Protein AF-A0AA95KJ27-F1 (afdb_monomer_lite)

Organism: NCBI:txid3080823

Foldseek 3Di:
DDPPPPPPPPDPQPDKDKDKDWDWDDDPQKIKIWIKMWIQTPLRWIKIKTKIKMWGNVQDDQFKTWIWMWIWIFGQQDPPDRDTDTDIDGWTWIWGHHPAAKIKIWTQDCDDVSPDNRHIDIDIDGHD

pLDDT: mean 70.88, std 14.98, range [27.36, 89.88]

Structure (mmCIF, N/CA/C/O backbone):
data_AF-A0AA95KJ27-F1
#
_entry.id   AF-A0AA95KJ27-F1
#
loop_
_atom_site.group_PDB
_atom_site.id
_atom_site.type_symbol
_atom_site.label_atom_id
_atom_site.label_alt_id
_atom_site.label_comp_id
_atom_site.label_asym_id
_atom_site.label_entity_id
_atom_site.label_seq_id
_atom_site.pdbx_PDB_ins_code
_atom_site.Cartn_x
_atom_site.Cartn_y
_atom_site.Cartn_z
_atom_site.occupancy
_atom_site.B_iso_or_equiv
_atom_site.auth_seq_id
_atom_site.auth_comp_id
_atom_site.auth_asym_id
_atom_site.auth_atom_id
_atom_site.pdbx_PDB_model_num
ATOM 1 N N . MET A 1 1 ? -3.852 -8.382 42.178 1.00 34.09 1 MET A N 1
ATOM 2 C CA . MET A 1 1 ? -4.040 -9.545 41.282 1.00 34.09 1 MET A CA 1
ATOM 3 C C . MET A 1 1 ? -4.702 -9.048 39.998 1.00 34.09 1 MET A C 1
ATOM 5 O O . MET A 1 1 ? -5.894 -8.765 39.995 1.00 34.09 1 MET A O 1
ATOM 9 N N . VAL A 1 2 ? -3.915 -8.789 38.951 1.00 27.36 2 VAL A N 1
ATOM 10 C CA . VAL A 1 2 ? -4.419 -8.213 37.693 1.00 27.36 2 VAL A CA 1
ATOM 11 C C . VAL A 1 2 ? -5.097 -9.333 36.908 1.00 27.36 2 VAL A C 1
ATOM 13 O O . VAL A 1 2 ? -4.437 -10.267 36.462 1.00 27.36 2 VAL A O 1
ATOM 16 N N . LYS A 1 3 ? -6.428 -9.282 36.782 1.00 30.47 3 LYS A N 1
ATOM 17 C CA . LYS A 1 3 ? -7.180 -10.212 35.933 1.00 30.47 3 LYS A CA 1
ATOM 18 C C . LYS A 1 3 ? -6.737 -9.990 34.487 1.00 30.47 3 LYS A C 1
ATOM 20 O O . LYS A 1 3 ? -7.098 -8.986 33.878 1.00 30.47 3 LYS A O 1
ATOM 25 N N . HIS A 1 4 ? -5.951 -10.916 33.942 1.00 32.44 4 HIS A N 1
ATOM 26 C CA . HIS A 1 4 ? -5.671 -10.966 32.514 1.00 32.44 4 HIS A CA 1
ATOM 27 C C . HIS A 1 4 ? -7.002 -11.131 31.778 1.00 32.44 4 HIS A C 1
ATOM 29 O O . HIS A 1 4 ? -7.624 -12.194 31.818 1.00 32.44 4 HIS A O 1
ATOM 35 N N . ALA A 1 5 ? -7.469 -10.057 31.142 1.00 31.62 5 ALA A N 1
ATOM 36 C CA . ALA A 1 5 ? -8.563 -10.132 30.194 1.00 31.62 5 ALA A CA 1
ATOM 37 C C . ALA A 1 5 ? -8.120 -11.086 29.080 1.00 31.62 5 ALA A C 1
ATOM 39 O O . ALA A 1 5 ? -7.261 -10.731 28.277 1.00 31.62 5 ALA A O 1
ATOM 40 N N . LYS A 1 6 ? -8.657 -12.313 29.072 1.00 32.19 6 LYS A N 1
ATOM 41 C CA . LYS A 1 6 ? -8.496 -13.248 27.956 1.00 32.19 6 LYS A CA 1
ATOM 42 C C . LYS A 1 6 ? -9.017 -12.531 26.706 1.00 32.19 6 LYS A C 1
ATOM 44 O O . LYS A 1 6 ? -10.211 -12.230 26.665 1.00 32.19 6 LYS A O 1
ATOM 49 N N . PRO A 1 7 ? -8.173 -12.207 25.712 1.00 38.16 7 PRO A N 1
ATOM 50 C CA . PRO A 1 7 ? -8.658 -11.601 24.489 1.00 38.16 7 PRO A CA 1
ATOM 51 C C . PRO A 1 7 ? -9.364 -12.696 23.690 1.00 38.16 7 PRO A C 1
ATOM 53 O O . PRO A 1 7 ? -8.745 -13.398 22.901 1.00 38.16 7 PRO A O 1
ATOM 56 N N . THR A 1 8 ? -10.663 -12.879 23.916 1.00 36.94 8 THR A N 1
ATOM 57 C CA . THR A 1 8 ? -11.515 -13.581 22.954 1.00 36.94 8 THR A CA 1
ATOM 58 C C . THR A 1 8 ? -11.526 -12.744 21.675 1.00 36.94 8 THR A C 1
ATOM 60 O O . THR A 1 8 ? -11.932 -11.577 21.748 1.00 36.94 8 THR A O 1
ATOM 63 N N . PRO A 1 9 ? -11.065 -13.268 20.526 1.00 35.34 9 PRO A N 1
ATOM 64 C CA . PRO A 1 9 ? -11.140 -12.547 19.267 1.00 35.34 9 PRO A CA 1
ATOM 65 C C . PRO A 1 9 ? -12.621 -12.400 18.908 1.00 35.34 9 PRO A C 1
ATOM 67 O O . PRO A 1 9 ? -13.268 -13.351 18.494 1.00 35.34 9 PRO A O 1
ATOM 70 N N . LYS A 1 10 ? -13.187 -11.211 19.133 1.00 44.69 10 LYS A N 1
ATOM 71 C CA . LYS A 1 10 ? -14.568 -10.879 18.739 1.00 44.69 10 LYS A CA 1
ATOM 72 C C . LYS A 1 10 ? -14.672 -10.409 17.284 1.00 44.69 10 LYS A C 1
ATOM 74 O O . LYS A 1 10 ? -15.711 -9.908 16.872 1.00 44.69 10 LYS A O 1
ATOM 79 N N . THR A 1 11 ? -13.597 -10.484 16.511 1.00 44.41 11 THR A N 1
ATOM 80 C CA . THR A 1 11 ? -13.512 -9.764 15.245 1.00 44.41 11 THR A CA 1
ATOM 81 C C . THR A 1 11 ? -13.998 -10.637 14.096 1.00 44.41 11 THR A C 1
ATOM 83 O O . THR A 1 11 ? -13.203 -11.334 13.475 1.00 44.41 11 THR A O 1
ATOM 86 N N . ASN A 1 12 ? -15.277 -10.487 13.743 1.00 46.91 1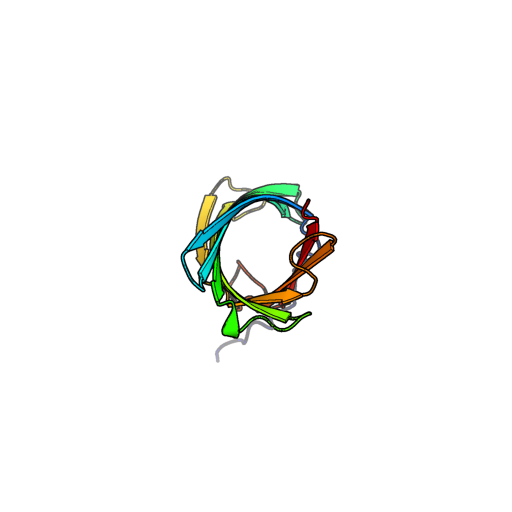2 ASN A N 1
ATOM 87 C CA . ASN A 1 12 ? -15.807 -10.730 12.391 1.00 46.91 12 ASN A CA 1
ATOM 88 C C . ASN A 1 12 ? -15.181 -9.779 11.331 1.00 46.91 12 ASN A C 1
ATOM 90 O O . ASN A 1 12 ? -15.733 -9.600 10.252 1.00 46.91 12 ASN A O 1
ATOM 94 N N . GLU A 1 13 ? -14.024 -9.167 11.610 1.00 50.6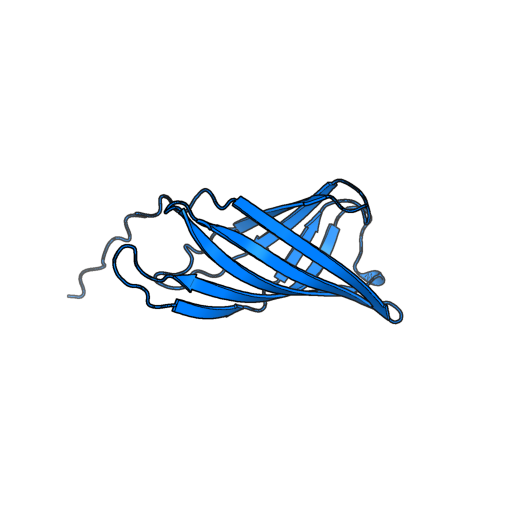2 13 GLU A N 1
ATOM 95 C CA . GLU A 1 13 ? -13.322 -8.176 10.778 1.00 50.62 13 GLU A CA 1
ATOM 96 C C . GLU A 1 13 ? -12.513 -8.849 9.652 1.00 50.62 13 GLU A C 1
ATOM 98 O O . GLU A 1 13 ? -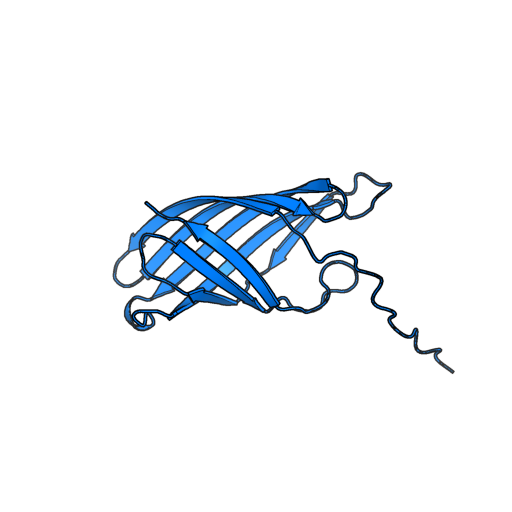11.375 -8.477 9.380 1.00 50.62 13 GLU A O 1
ATOM 103 N N . GLY A 1 14 ? -13.060 -9.911 9.056 1.00 48.56 14 GLY A N 1
ATOM 104 C CA . GLY A 1 14 ? -12.356 -10.732 8.067 1.00 48.56 14 GLY A CA 1
ATOM 105 C C . GLY A 1 14 ? -12.516 -10.251 6.627 1.00 48.56 14 GLY A C 1
ATOM 106 O O . GLY A 1 14 ? -11.630 -10.481 5.813 1.00 48.56 14 GLY A O 1
ATOM 107 N N . ASN A 1 15 ? -13.615 -9.559 6.315 1.00 55.47 15 ASN A N 1
ATOM 108 C CA . ASN A 1 15 ? -13.932 -9.159 4.947 1.00 55.47 15 ASN A CA 1
ATOM 109 C C . ASN A 1 15 ? -13.937 -7.636 4.822 1.00 55.47 15 ASN A C 1
ATOM 111 O O . ASN A 1 15 ? -14.794 -6.960 5.391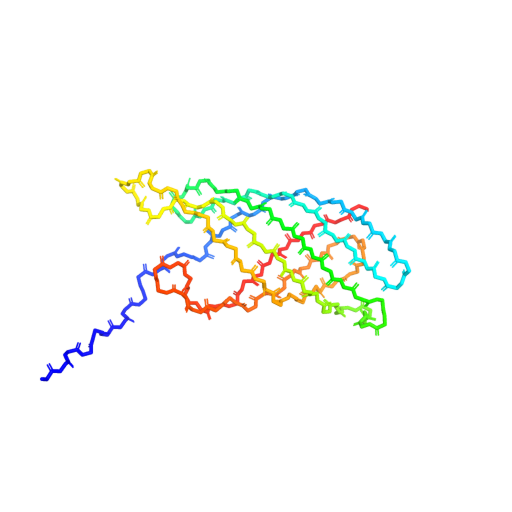 1.00 55.47 15 ASN A O 1
ATOM 115 N N . MET A 1 16 ? -12.980 -7.112 4.055 1.00 62.97 16 MET A N 1
ATOM 116 C CA . MET A 1 16 ? -12.981 -5.733 3.575 1.00 62.97 16 MET A CA 1
ATOM 117 C C . MET A 1 16 ? -12.983 -5.747 2.051 1.00 62.97 16 MET A C 1
ATOM 119 O O . MET A 1 16 ? -12.068 -6.287 1.435 1.00 62.97 16 MET A O 1
ATOM 123 N N . ASN A 1 17 ? -13.995 -5.130 1.445 1.00 65.44 17 ASN A N 1
ATOM 124 C CA . ASN A 1 17 ? -13.999 -4.905 0.002 1.00 65.44 17 ASN A CA 1
ATOM 125 C C . ASN A 1 17 ? -13.288 -3.586 -0.273 1.00 65.44 17 ASN A C 1
ATOM 127 O O . ASN A 1 17 ? -13.780 -2.543 0.157 1.00 65.44 17 ASN A O 1
ATOM 131 N N . PHE A 1 18 ? -12.149 -3.639 -0.961 1.00 68.50 18 PHE A N 1
ATOM 132 C CA . PHE A 1 18 ? -11.331 -2.478 -1.302 1.00 68.50 18 PHE A CA 1
ATOM 133 C C . PHE A 1 18 ? -11.434 -2.167 -2.795 1.00 68.50 18 PHE A C 1
ATOM 135 O O . PHE A 1 18 ? -11.257 -3.047 -3.633 1.00 68.50 18 PHE A O 1
ATOM 142 N N . LEU A 1 19 ? -11.703 -0.904 -3.117 1.00 73.62 19 LEU A N 1
ATOM 143 C CA . LEU A 1 19 ? -11.657 -0.378 -4.477 1.00 73.62 19 LEU A CA 1
ATOM 144 C C . LEU A 1 19 ? -10.805 0.886 -4.478 1.00 73.62 19 LEU A C 1
ATOM 146 O O . LEU A 1 19 ? -11.064 1.801 -3.693 1.00 73.62 19 LEU A O 1
ATOM 150 N N . SER A 1 20 ? -9.820 0.960 -5.367 1.00 78.12 20 SER A N 1
ATOM 151 C CA . SER A 1 20 ? -8.924 2.107 -5.455 1.00 78.12 20 SER A CA 1
ATOM 152 C C . SER A 1 20 ? -8.592 2.511 -6.877 1.00 78.12 20 SER A C 1
ATOM 154 O O . SER A 1 20 ? -8.702 1.736 -7.825 1.00 78.12 20 SER A O 1
ATOM 156 N N . TYR A 1 21 ? -8.166 3.763 -6.991 1.00 80.62 21 TYR A N 1
ATOM 157 C CA . TYR A 1 21 ? -7.532 4.313 -8.170 1.00 80.62 21 TYR A CA 1
ATOM 158 C C . TYR A 1 21 ? -6.145 4.819 -7.781 1.00 80.62 21 TYR A C 1
ATOM 160 O O . TYR A 1 21 ? -5.996 5.556 -6.802 1.00 80.62 21 TYR A O 1
ATOM 168 N N . ALA A 1 22 ? -5.136 4.427 -8.554 1.00 83.81 22 ALA A N 1
ATOM 169 C CA . ALA A 1 22 ? -3.754 4.827 -8.348 1.00 83.81 22 ALA A CA 1
ATOM 170 C C . ALA A 1 22 ? -3.151 5.372 -9.640 1.00 83.81 22 ALA A C 1
ATOM 172 O O . ALA A 1 22 ? -3.509 4.951 -10.740 1.00 83.81 22 ALA A O 1
ATOM 173 N N . LYS A 1 23 ? -2.200 6.289 -9.489 1.00 84.69 23 LYS A N 1
ATOM 174 C CA . LYS A 1 23 ? -1.368 6.801 -10.568 1.00 84.69 23 LYS A CA 1
ATOM 175 C C . LYS A 1 23 ? 0.096 6.534 -10.251 1.00 84.69 23 LYS A C 1
ATOM 177 O O . LYS A 1 23 ? 0.567 6.832 -9.151 1.00 84.69 23 LYS A O 1
ATOM 182 N N . ASP A 1 24 ? 0.800 6.044 -11.262 1.00 85.56 24 ASP A N 1
ATOM 183 C CA . ASP A 1 24 ? 2.237 5.835 -11.196 1.00 85.56 24 ASP A CA 1
ATOM 184 C C . ASP A 1 24 ? 3.001 7.069 -11.638 1.00 85.56 24 ASP A C 1
ATOM 186 O O . ASP A 1 24 ? 2.642 7.756 -12.599 1.00 85.56 24 ASP A O 1
ATOM 190 N N . TYR A 1 25 ? 4.112 7.291 -10.958 1.00 86.81 25 TYR A N 1
ATOM 191 C CA . TYR A 1 25 ? 5.140 8.227 -11.342 1.00 86.81 25 TYR A CA 1
ATOM 192 C C . TYR A 1 25 ? 6.502 7.563 -11.162 1.00 86.81 25 TYR A C 1
ATOM 194 O O . TYR A 1 25 ? 6.780 6.967 -10.122 1.00 86.81 25 TYR A O 1
ATOM 202 N N . LYS A 1 26 ? 7.358 7.665 -12.177 1.00 87.50 26 LYS A N 1
ATOM 203 C CA . LYS A 1 26 ? 8.717 7.129 -12.139 1.00 87.50 26 LYS A CA 1
ATOM 204 C C . LYS A 1 26 ? 9.719 8.273 -12.141 1.00 87.50 26 LYS A C 1
ATOM 206 O O . LYS A 1 26 ? 9.601 9.195 -12.946 1.00 87.50 26 LYS A O 1
ATOM 211 N N . HIS A 1 27 ? 10.711 8.198 -11.263 1.00 86.62 27 HIS A N 1
ATOM 212 C CA . HIS A 1 27 ? 11.832 9.127 -11.234 1.00 86.62 27 HIS A CA 1
ATOM 213 C C . HIS A 1 27 ? 13.128 8.357 -10.980 1.00 86.62 27 HIS A C 1
ATOM 215 O O . HIS A 1 27 ? 13.340 7.833 -9.888 1.00 86.62 27 HIS A O 1
ATOM 221 N N . ASN A 1 28 ? 13.999 8.294 -11.991 1.00 89.75 28 ASN A N 1
ATOM 222 C CA . ASN A 1 28 ? 15.184 7.430 -11.995 1.00 89.75 28 ASN A CA 1
ATOM 223 C C . ASN A 1 28 ? 14.803 5.966 -11.687 1.00 89.75 28 ASN A C 1
ATOM 225 O O . ASN A 1 28 ? 13.843 5.449 -12.262 1.00 89.75 28 ASN A O 1
ATOM 229 N N . ASP A 1 29 ? 15.524 5.328 -10.762 1.00 89.88 29 ASP A N 1
ATOM 230 C CA . ASP A 1 29 ? 15.296 3.950 -10.308 1.00 89.88 29 ASP A CA 1
ATOM 231 C C . ASP A 1 29 ? 14.139 3.824 -9.291 1.00 89.88 29 ASP A C 1
ATOM 233 O O . ASP A 1 29 ? 13.918 2.747 -8.733 1.00 89.88 29 ASP A O 1
ATOM 237 N N . TRP A 1 30 ? 13.413 4.911 -9.003 1.00 86.94 30 TRP A N 1
ATOM 238 C CA . TRP A 1 30 ? 12.326 4.932 -8.024 1.00 86.94 30 TRP A CA 1
ATOM 239 C C . TRP A 1 30 ? 10.955 4.967 -8.695 1.00 86.94 30 TRP A C 1
ATOM 241 O O . TRP A 1 30 ? 10.679 5.818 -9.546 1.00 86.94 30 TRP A O 1
ATOM 251 N N . ASN A 1 31 ? 10.064 4.086 -8.238 1.00 87.88 31 ASN A N 1
ATOM 252 C CA . ASN A 1 31 ? 8.658 4.070 -8.623 1.00 87.88 31 ASN A CA 1
ATOM 253 C C . ASN A 1 31 ? 7.793 4.532 -7.456 1.00 87.88 31 ASN A C 1
ATOM 255 O O . ASN A 1 31 ? 7.878 3.993 -6.350 1.00 87.88 31 ASN A O 1
ATOM 259 N N . PHE A 1 32 ? 6.925 5.491 -7.743 1.00 87.38 32 PHE A N 1
ATOM 260 C CA . PHE A 1 32 ? 5.953 6.054 -6.825 1.00 87.38 32 PHE A CA 1
ATOM 261 C C . PHE A 1 32 ? 4.556 5.706 -7.322 1.00 87.38 32 PHE A C 1
ATOM 263 O O . PHE A 1 32 ? 4.188 6.056 -8.440 1.00 87.38 32 PHE A O 1
ATOM 270 N N . GLU A 1 33 ? 3.764 5.055 -6.486 1.00 87.19 33 GLU A N 1
ATOM 271 C CA . GLU A 1 33 ? 2.359 4.771 -6.750 1.00 87.19 33 GLU A CA 1
ATOM 272 C C . GLU A 1 33 ? 1.529 5.513 -5.705 1.00 87.19 33 GLU A C 1
ATOM 274 O O . GLU A 1 33 ? 1.589 5.221 -4.512 1.00 87.19 33 GLU A O 1
ATOM 279 N N . ASN A 1 34 ? 0.775 6.513 -6.149 1.00 85.62 34 ASN A N 1
ATOM 280 C CA . ASN A 1 34 ? -0.071 7.318 -5.277 1.00 85.62 34 ASN A CA 1
ATOM 281 C C . ASN A 1 34 ? -1.524 7.087 -5.646 1.00 85.62 34 ASN A C 1
ATOM 283 O O . ASN A 1 34 ? -1.870 7.088 -6.827 1.00 85.62 34 ASN A O 1
ATOM 287 N N . GLY A 1 35 ? -2.386 6.932 -4.653 1.00 85.56 35 GLY A N 1
ATOM 288 C CA . GLY A 1 35 ? -3.780 6.651 -4.922 1.00 85.56 35 GLY A CA 1
ATOM 289 C C . GLY A 1 35 ? -4.718 6.984 -3.785 1.00 85.56 35 GLY A C 1
ATOM 290 O O . GLY A 1 35 ? -4.331 7.306 -2.659 1.00 85.56 35 GLY A O 1
ATOM 291 N N . ILE A 1 36 ? -5.991 6.895 -4.134 1.00 82.44 36 ILE A N 1
ATOM 292 C CA . ILE A 1 36 ? -7.110 6.983 -3.215 1.00 82.44 36 ILE A CA 1
ATOM 293 C C . ILE A 1 36 ? -7.943 5.720 -3.375 1.00 82.44 36 ILE A C 1
ATOM 295 O O . ILE A 1 36 ? -8.149 5.214 -4.478 1.00 82.44 36 ILE A O 1
ATOM 299 N N . GLY A 1 37 ? -8.410 5.189 -2.259 1.00 78.88 37 GLY A N 1
ATOM 300 C CA . GLY A 1 37 ? -9.289 4.042 -2.229 1.00 78.88 37 GLY A CA 1
ATOM 301 C C . GLY A 1 37 ? -10.413 4.227 -1.237 1.00 78.88 37 GLY A C 1
ATOM 302 O O . GLY A 1 37 ? -10.355 5.044 -0.318 1.00 78.88 37 GLY A O 1
ATOM 303 N N . THR A 1 38 ? -11.444 3.427 -1.433 1.00 75.56 38 THR A N 1
ATOM 304 C CA . THR A 1 38 ? -12.522 3.249 -0.475 1.00 75.56 38 THR A CA 1
ATOM 305 C C . THR A 1 38 ? -12.559 1.795 -0.066 1.00 75.56 38 THR A C 1
ATOM 307 O O . THR A 1 38 ? -12.280 0.908 -0.876 1.00 75.56 38 THR A O 1
ATOM 310 N N . TYR A 1 39 ? -12.907 1.543 1.186 1.00 73.81 39 TYR A N 1
ATOM 311 C CA . TYR A 1 39 ? -13.218 0.194 1.621 1.00 73.81 39 TYR A CA 1
ATOM 312 C C . TYR A 1 39 ? -14.471 0.174 2.475 1.00 73.81 39 TYR A C 1
ATOM 314 O O . TYR A 1 39 ? -14.785 1.143 3.169 1.00 73.81 39 TYR A O 1
ATOM 322 N N . LYS A 1 40 ? -15.192 -0.943 2.406 1.00 72.31 40 LYS A N 1
ATOM 323 C CA . LYS A 1 40 ? -16.290 -1.253 3.321 1.00 72.31 40 LYS A CA 1
ATOM 324 C C . LYS A 1 40 ? -15.849 -2.377 4.233 1.00 72.31 40 LYS A C 1
ATOM 326 O O . LYS A 1 40 ? -15.406 -3.415 3.741 1.00 72.31 40 LYS A O 1
ATOM 331 N N . ASP A 1 41 ? -15.942 -2.147 5.536 1.00 68.44 41 ASP A N 1
ATOM 332 C CA . ASP A 1 41 ? -15.649 -3.179 6.523 1.00 68.44 41 ASP A CA 1
ATOM 333 C C . ASP A 1 41 ? -16.826 -4.152 6.706 1.00 68.44 41 ASP A C 1
ATOM 335 O O . ASP A 1 41 ? -17.899 -3.999 6.112 1.00 68.44 41 ASP A O 1
ATOM 339 N N . SER A 1 42 ? -16.631 -5.162 7.555 1.00 65.94 42 SER A N 1
ATOM 340 C CA . SER A 1 42 ? -17.640 -6.173 7.896 1.00 65.94 42 SER A CA 1
ATOM 341 C C . SER A 1 42 ? -18.952 -5.586 8.425 1.00 65.94 42 SER A C 1
ATOM 343 O O . SER A 1 42 ? -19.980 -6.257 8.406 1.00 65.94 42 SER A O 1
ATOM 345 N N . TYR A 1 43 ? -18.937 -4.332 8.871 1.00 68.44 43 TYR A N 1
ATOM 346 C CA . TYR A 1 43 ? -20.074 -3.615 9.437 1.00 68.44 43 TYR A CA 1
ATOM 347 C C . TYR A 1 43 ? -20.680 -2.613 8.457 1.00 68.44 43 TYR A C 1
ATOM 349 O O . TYR A 1 43 ? -21.496 -1.780 8.840 1.00 68.44 43 TYR A O 1
ATOM 357 N N . HIS A 1 44 ? -20.288 -2.718 7.183 1.00 68.50 44 HIS A N 1
ATOM 358 C CA . HIS A 1 44 ? -20.783 -1.914 6.072 1.00 68.50 44 HIS A CA 1
ATOM 359 C C . HIS A 1 44 ? -20.444 -0.425 6.220 1.00 68.50 44 HIS A C 1
ATOM 361 O O . HIS A 1 44 ? -21.009 0.411 5.511 1.00 68.50 44 HIS A O 1
ATOM 367 N N . GLN A 1 45 ? -19.485 -0.084 7.089 1.00 69.62 45 GLN A N 1
ATOM 368 C CA . GLN A 1 45 ? -19.002 1.282 7.223 1.00 69.62 45 GLN A CA 1
ATOM 369 C C . GLN A 1 45 ? -18.042 1.582 6.077 1.00 69.62 45 GLN A C 1
ATOM 371 O O . GLN A 1 45 ? -17.004 0.934 5.917 1.00 69.62 45 GLN A O 1
ATOM 376 N N . GLN A 1 46 ? -18.402 2.572 5.263 1.00 72.94 46 GLN A N 1
ATOM 377 C CA . GLN A 1 46 ? -17.548 3.044 4.185 1.00 72.94 46 GLN A CA 1
ATOM 378 C C . GLN A 1 46 ? -16.472 3.972 4.741 1.00 72.94 46 GLN A C 1
ATOM 380 O O . GLN A 1 46 ? -16.758 4.946 5.432 1.00 72.94 46 GLN A O 1
ATOM 385 N N . SER A 1 47 ? -15.228 3.653 4.418 1.00 73.44 47 SER A N 1
ATOM 386 C CA . SER A 1 47 ? -14.036 4.379 4.835 1.00 73.44 47 SER A CA 1
ATOM 387 C C . SER A 1 47 ? -13.217 4.785 3.615 1.00 73.44 47 SER A C 1
ATOM 389 O O . SER A 1 47 ? -13.315 4.168 2.550 1.00 73.44 47 SER A O 1
ATOM 391 N N . PHE A 1 48 ? -12.392 5.815 3.779 1.00 78.94 48 PHE A N 1
ATOM 392 C CA . PHE A 1 48 ? -11.533 6.352 2.722 1.00 78.94 48 PHE A CA 1
ATOM 393 C C . PHE A 1 48 ? -10.067 6.163 3.098 1.00 78.94 48 PHE A C 1
ATOM 395 O O . PHE A 1 48 ? -9.693 6.323 4.259 1.00 78.94 48 PHE A O 1
ATOM 402 N N . MET A 1 49 ? -9.229 5.837 2.121 1.00 81.50 49 MET A N 1
ATOM 403 C CA . MET A 1 49 ? -7.791 5.671 2.293 1.00 81.50 49 MET A CA 1
ATOM 404 C C . MET A 1 49 ? -7.045 6.461 1.227 1.00 81.50 49 MET A C 1
ATOM 406 O O . MET A 1 49 ? -7.290 6.289 0.039 1.00 81.50 49 MET A O 1
ATOM 410 N N . LEU A 1 50 ? -6.098 7.283 1.655 1.00 83.06 50 LEU A N 1
ATOM 411 C CA . LEU A 1 50 ? -5.044 7.820 0.808 1.00 83.06 50 LEU A CA 1
ATOM 412 C C . LEU A 1 50 ? -3.816 6.937 0.987 1.00 83.06 50 LEU A C 1
ATOM 414 O O . LEU A 1 50 ? -3.452 6.618 2.122 1.00 83.06 50 LEU A O 1
ATOM 418 N N . PHE A 1 51 ? -3.184 6.538 -0.111 1.00 84.81 51 PHE A N 1
ATOM 419 C CA . PHE A 1 51 ? -1.956 5.761 -0.057 1.00 84.81 51 PHE A CA 1
ATOM 420 C C . PHE A 1 51 ? -0.879 6.326 -0.973 1.00 84.81 51 PHE A C 1
ATOM 422 O O . PHE A 1 51 ? -1.152 6.804 -2.073 1.00 84.81 51 PHE A O 1
ATOM 429 N N . SER A 1 52 ? 0.358 6.244 -0.499 1.00 85.75 52 SER A N 1
ATOM 430 C CA . SER A 1 52 ? 1.564 6.527 -1.264 1.00 85.75 52 SER A CA 1
ATOM 431 C C . SER A 1 52 ? 2.528 5.372 -1.059 1.00 85.75 52 SER A C 1
ATOM 433 O O . SER A 1 52 ? 2.874 5.042 0.069 1.00 85.75 52 SER A O 1
ATOM 435 N N . ASN A 1 53 ? 2.911 4.717 -2.140 1.00 87.06 53 ASN A N 1
ATOM 436 C CA . ASN A 1 53 ? 3.771 3.550 -2.163 1.00 87.06 53 ASN A CA 1
ATOM 437 C C . ASN A 1 53 ? 5.053 3.927 -2.913 1.00 87.06 53 ASN A C 1
ATOM 439 O O . ASN A 1 53 ? 4.983 4.455 -4.021 1.00 87.06 53 ASN A O 1
ATOM 443 N N . ILE A 1 54 ? 6.217 3.632 -2.341 1.00 88.12 54 ILE A N 1
ATOM 444 C CA . ILE A 1 54 ? 7.517 3.803 -2.990 1.00 88.12 54 ILE A CA 1
ATOM 445 C C . ILE A 1 54 ? 8.229 2.457 -3.100 1.00 88.12 54 ILE A C 1
ATOM 447 O O . ILE A 1 54 ? 8.240 1.659 -2.163 1.00 88.12 54 ILE A O 1
ATOM 451 N N . SER A 1 55 ? 8.835 2.199 -4.252 1.00 87.62 55 SER A N 1
ATOM 452 C CA . SER A 1 55 ? 9.647 1.007 -4.497 1.00 87.62 55 SER A CA 1
ATOM 453 C C . SER A 1 55 ? 10.843 1.346 -5.382 1.00 87.62 55 SER A C 1
ATOM 455 O O . SER A 1 55 ? 10.831 2.348 -6.098 1.00 87.62 55 SER A O 1
ATOM 457 N N . HIS A 1 56 ? 11.882 0.514 -5.327 1.00 87.00 56 HIS A N 1
ATOM 458 C CA . HIS A 1 56 ? 13.112 0.709 -6.092 1.00 87.00 56 HIS A CA 1
ATOM 459 C C . HIS A 1 56 ? 13.275 -0.393 -7.146 1.00 87.00 56 HIS A C 1
ATOM 461 O O . HIS A 1 56 ? 13.117 -1.576 -6.835 1.00 87.00 56 HIS A O 1
ATOM 467 N N . ASP A 1 57 ? 13.661 -0.037 -8.370 1.00 81.00 57 ASP A N 1
ATOM 468 C CA . ASP A 1 57 ? 13.794 -0.975 -9.495 1.00 81.00 57 ASP A CA 1
ATOM 469 C C . ASP A 1 57 ? 14.790 -2.102 -9.193 1.00 81.00 57 ASP A C 1
ATOM 471 O O . ASP A 1 57 ? 14.503 -3.270 -9.429 1.00 81.00 57 ASP A O 1
ATOM 475 N N . LYS A 1 58 ? 15.929 -1.784 -8.565 1.00 79.44 58 LYS A N 1
ATOM 476 C CA . LYS A 1 58 ? 16.930 -2.792 -8.143 1.00 79.44 58 LYS A CA 1
ATOM 477 C C . LYS A 1 58 ? 16.436 -3.798 -7.098 1.00 79.44 58 LYS A C 1
ATOM 479 O O . LYS A 1 58 ? 17.059 -4.837 -6.924 1.00 79.44 58 LYS A O 1
ATOM 484 N N . THR A 1 59 ? 15.358 -3.485 -6.381 1.00 74.88 59 THR A N 1
ATOM 485 C CA . THR A 1 59 ? 14.741 -4.414 -5.420 1.00 74.88 59 THR A CA 1
ATOM 486 C C . THR A 1 59 ? 13.603 -5.222 -6.031 1.00 74.88 59 THR A C 1
ATOM 488 O O . THR A 1 59 ? 13.056 -6.107 -5.377 1.00 74.88 59 THR A O 1
ATOM 491 N N . ASN A 1 60 ? 13.246 -4.924 -7.280 1.00 66.19 60 ASN A N 1
ATOM 492 C CA . ASN A 1 60 ? 12.186 -5.601 -7.992 1.00 66.19 60 ASN A CA 1
ATOM 493 C C . ASN A 1 60 ? 12.709 -6.941 -8.519 1.00 66.19 60 ASN A C 1
ATOM 495 O O . ASN A 1 60 ? 13.563 -6.996 -9.403 1.00 66.19 60 ASN A O 1
ATOM 499 N N . THR A 1 61 ? 12.200 -8.037 -7.970 1.00 70.44 61 THR A N 1
ATOM 500 C CA . THR A 1 61 ? 12.314 -9.341 -8.627 1.00 70.44 61 THR A CA 1
ATOM 501 C C . THR A 1 61 ? 11.112 -9.513 -9.548 1.00 70.44 61 THR A C 1
ATOM 503 O O . THR A 1 61 ? 10.076 -8.897 -9.324 1.00 70.44 61 THR A O 1
ATOM 506 N N . ARG A 1 62 ? 11.199 -10.387 -10.558 1.00 67.31 62 ARG A N 1
ATOM 507 C CA . ARG A 1 62 ? 10.117 -10.608 -11.541 1.00 67.31 62 ARG A CA 1
ATOM 508 C C . ARG A 1 62 ? 8.717 -10.798 -10.924 1.00 67.31 62 ARG A C 1
ATOM 510 O O . ARG A 1 62 ? 7.731 -10.498 -11.586 1.00 67.31 62 ARG A O 1
ATOM 517 N N . TYR A 1 63 ? 8.631 -11.288 -9.686 1.00 71.94 63 TYR A N 1
ATOM 518 C CA . TYR A 1 63 ? 7.367 -11.613 -9.023 1.00 71.94 63 TYR A CA 1
ATOM 519 C C . TYR A 1 63 ? 7.172 -10.969 -7.651 1.00 71.94 63 TYR A C 1
ATOM 521 O O . TYR A 1 63 ? 6.093 -11.122 -7.088 1.00 71.94 63 TYR A O 1
ATOM 529 N N . LEU A 1 64 ? 8.184 -10.299 -7.097 1.00 79.94 64 LEU A N 1
ATOM 530 C CA . LEU A 1 64 ? 8.133 -9.729 -5.753 1.00 79.94 64 LEU A CA 1
ATOM 531 C C . LEU A 1 64 ? 8.827 -8.370 -5.735 1.00 79.94 64 LEU A C 1
ATOM 533 O O . LEU A 1 64 ? 10.024 -8.278 -6.023 1.00 79.94 64 LEU A O 1
ATOM 537 N N . GLN A 1 65 ? 8.086 -7.348 -5.320 1.00 82.94 65 GLN A N 1
ATOM 538 C CA . GLN A 1 65 ? 8.580 -5.984 -5.193 1.00 82.94 65 GLN A CA 1
ATOM 539 C C . GLN A 1 65 ? 8.342 -5.473 -3.765 1.00 82.94 65 GLN A C 1
ATOM 541 O O . GLN A 1 65 ? 7.190 -5.227 -3.375 1.00 82.94 65 GLN A O 1
ATOM 546 N N . PRO A 1 66 ? 9.403 -5.307 -2.955 1.00 83.56 66 PRO A N 1
ATOM 547 C CA . PRO A 1 66 ? 9.279 -4.663 -1.662 1.00 83.56 66 PRO A CA 1
ATOM 548 C C . PRO A 1 66 ? 8.936 -3.189 -1.873 1.00 83.56 66 PRO A C 1
ATOM 550 O O . PRO A 1 66 ? 9.516 -2.489 -2.703 1.00 83.56 66 PRO A O 1
ATOM 553 N N . THR A 1 67 ? 7.943 -2.737 -1.125 1.00 84.44 67 THR A N 1
ATOM 554 C CA . THR A 1 67 ? 7.352 -1.412 -1.241 1.00 84.44 67 THR A CA 1
ATOM 555 C C . THR A 1 67 ? 7.227 -0.825 0.156 1.00 84.44 67 THR A C 1
ATOM 557 O O . THR A 1 67 ? 6.738 -1.484 1.073 1.00 84.44 67 THR A O 1
ATOM 560 N N . LEU A 1 68 ? 7.647 0.421 0.335 1.00 84.19 68 LEU A N 1
ATOM 561 C CA . LEU A 1 68 ? 7.332 1.174 1.540 1.00 84.19 68 LEU A CA 1
ATOM 562 C C . LEU A 1 68 ? 6.068 1.985 1.263 1.00 84.19 68 LEU A C 1
ATOM 564 O O . LEU A 1 68 ? 6.035 2.796 0.344 1.00 84.19 68 LEU A O 1
ATOM 568 N N . GLY A 1 69 ? 5.010 1.724 2.016 1.00 81.38 69 GLY A N 1
ATOM 569 C CA . GLY A 1 69 ? 3.751 2.444 1.909 1.00 81.38 69 GLY A CA 1
ATOM 570 C C . GLY A 1 69 ? 3.607 3.486 3.009 1.00 81.38 69 GLY A C 1
ATOM 571 O O . GLY A 1 69 ? 4.155 3.332 4.095 1.00 81.38 69 GLY A O 1
ATOM 572 N N . LEU A 1 70 ? 2.798 4.502 2.747 1.00 81.62 70 LEU A N 1
ATOM 573 C CA . LEU A 1 70 ? 2.131 5.351 3.721 1.00 81.62 70 LEU A CA 1
ATOM 574 C C . LEU A 1 70 ? 0.637 5.264 3.425 1.00 81.62 70 LEU A C 1
ATOM 576 O O . LEU A 1 70 ? 0.197 5.715 2.372 1.00 81.62 70 LEU A O 1
ATOM 580 N N . ASN A 1 71 ? -0.131 4.688 4.344 1.00 77.06 71 ASN A N 1
ATOM 581 C CA . ASN A 1 71 ? -1.580 4.572 4.246 1.00 77.06 71 ASN A CA 1
ATOM 582 C C . ASN A 1 71 ? -2.213 5.466 5.309 1.00 77.06 71 ASN A C 1
ATOM 584 O O . ASN A 1 71 ? -2.102 5.174 6.498 1.00 77.06 71 ASN A O 1
ATOM 588 N N . CYS A 1 72 ? -2.910 6.517 4.889 1.00 77.25 72 CYS A N 1
ATOM 589 C CA . CYS A 1 72 ? -3.719 7.362 5.758 1.00 77.25 72 CYS A CA 1
ATOM 590 C C . CYS A 1 72 ? -5.193 7.045 5.545 1.00 77.25 72 CYS A C 1
ATOM 592 O O . CYS A 1 72 ? -5.738 7.209 4.458 1.00 77.25 72 CYS A O 1
ATOM 594 N N . THR A 1 73 ? -5.835 6.569 6.599 1.00 74.75 73 THR A N 1
ATOM 595 C CA . THR A 1 73 ? -7.185 6.029 6.558 1.00 74.75 73 THR A CA 1
ATOM 596 C C . THR A 1 73 ? -8.121 6.845 7.432 1.00 74.75 73 THR A C 1
ATOM 598 O O . THR A 1 73 ? -7.824 7.080 8.600 1.00 74.75 73 THR A O 1
ATOM 601 N N . TYR A 1 74 ? -9.274 7.201 6.879 1.00 74.31 74 TYR A N 1
ATOM 602 C CA . TYR A 1 74 ? -10.398 7.839 7.552 1.00 74.31 74 TYR A CA 1
ATOM 603 C C . TYR A 1 74 ? -11.452 6.764 7.842 1.00 74.31 74 TYR A C 1
ATOM 605 O O . TYR A 1 74 ? -12.149 6.332 6.922 1.00 74.31 74 TYR A O 1
ATOM 613 N N . LYS A 1 75 ? -11.530 6.301 9.100 1.00 69.00 75 LYS A N 1
ATOM 614 C CA . LYS A 1 75 ? -12.400 5.186 9.531 1.00 69.00 75 LYS A CA 1
ATOM 615 C C . LYS A 1 75 ? -13.331 5.579 10.685 1.00 69.00 75 LYS A C 1
ATOM 617 O O . LYS A 1 75 ? -12.918 6.287 11.609 1.00 69.00 75 LYS A O 1
ATOM 622 N N . GLY A 1 76 ? -14.565 5.071 10.658 1.00 60.84 76 GLY A N 1
ATOM 623 C CA . GLY A 1 76 ? -15.507 5.111 11.783 1.00 60.84 76 GLY A CA 1
ATOM 624 C C . GLY A 1 76 ? -15.093 4.160 12.915 1.00 60.84 76 GLY A C 1
ATOM 625 O O . GLY A 1 76 ? -14.697 3.023 12.684 1.00 60.84 76 GLY A O 1
ATOM 626 N N . THR A 1 77 ? -15.122 4.625 14.166 1.00 56.97 77 THR A N 1
ATOM 627 C CA . THR A 1 77 ? -14.586 3.853 15.312 1.00 56.97 77 THR A CA 1
ATOM 628 C C . THR A 1 77 ? -15.617 3.045 16.098 1.00 56.97 77 THR A C 1
ATOM 630 O O . THR A 1 77 ? -15.247 2.311 17.013 1.00 56.97 77 THR A O 1
ATOM 633 N N . SER A 1 78 ? -16.905 3.184 15.791 1.00 54.06 78 SER A N 1
ATOM 634 C CA . SER A 1 78 ? -17.998 2.615 16.579 1.00 54.06 78 SER A CA 1
ATOM 635 C C . SER A 1 78 ? -19.192 2.297 15.686 1.00 54.06 78 SER A C 1
ATOM 637 O O . SER A 1 78 ? -19.515 3.078 14.797 1.00 54.06 78 SER A O 1
ATOM 639 N N . HIS A 1 79 ? -19.898 1.195 15.965 1.00 54.06 79 HIS A N 1
ATOM 6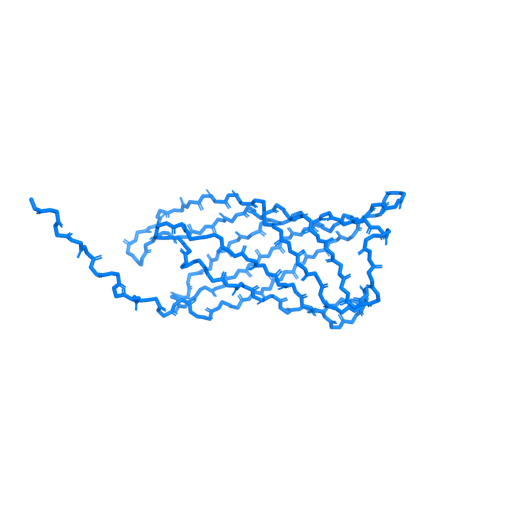40 C CA . HIS A 1 79 ? -21.201 0.909 15.340 1.00 54.06 79 HIS A CA 1
ATOM 641 C C . HIS A 1 79 ? -22.261 1.966 15.645 1.00 54.06 79 HIS A C 1
ATOM 643 O O . HIS A 1 79 ? -23.179 2.145 14.859 1.00 54.06 79 HIS A O 1
ATOM 649 N N . ASN A 1 80 ? -22.125 2.657 16.781 1.00 51.41 80 ASN A N 1
ATOM 650 C CA . ASN A 1 80 ? -23.157 3.533 17.339 1.00 51.41 80 ASN A CA 1
ATOM 651 C C . ASN A 1 80 ? -22.674 4.983 17.529 1.00 51.41 80 ASN A C 1
ATOM 653 O O . ASN A 1 80 ? -23.269 5.726 18.300 1.00 51.41 80 ASN A O 1
ATOM 657 N N . ASN A 1 81 ? -21.537 5.376 16.945 1.00 49.78 81 ASN A N 1
ATOM 658 C CA . ASN A 1 81 ? -21.026 6.747 17.068 1.00 49.78 81 ASN A CA 1
ATOM 659 C C . ASN A 1 81 ? -20.245 7.156 15.813 1.00 49.78 81 ASN A C 1
ATOM 661 O O . ASN A 1 81 ? -19.263 6.496 15.472 1.00 49.78 81 ASN A O 1
ATOM 665 N N . ASP A 1 82 ? -20.593 8.311 15.241 1.00 52.12 82 ASP A N 1
ATOM 666 C CA . ASP A 1 82 ? -19.949 8.954 14.077 1.00 52.12 82 ASP A CA 1
ATOM 667 C C . ASP A 1 82 ? -18.561 9.549 14.380 1.00 52.12 82 ASP A C 1
ATOM 669 O O . ASP A 1 82 ? -18.116 10.542 13.802 1.00 52.12 82 ASP A O 1
ATOM 673 N N . LYS A 1 83 ? -17.819 8.954 15.318 1.00 55.56 83 LYS A N 1
ATOM 674 C CA . LYS A 1 83 ? -16.454 9.394 15.606 1.00 55.56 83 LYS A CA 1
ATOM 675 C C . LYS A 1 83 ? -15.512 8.822 14.555 1.00 55.56 83 LYS A C 1
ATOM 677 O O . LYS A 1 83 ? -15.105 7.658 14.634 1.00 55.56 83 LYS A O 1
ATOM 682 N N . MET A 1 84 ? -15.159 9.673 13.599 1.00 62.59 84 MET A N 1
ATOM 683 C CA . MET A 1 84 ? -14.125 9.416 12.604 1.00 62.59 84 MET A CA 1
ATOM 684 C C . MET A 1 84 ? -12.732 9.583 13.216 1.00 62.59 84 MET A C 1
ATOM 686 O O . MET A 1 84 ? -12.483 10.513 13.986 1.00 62.59 84 MET A O 1
ATOM 690 N N . LYS A 1 85 ? -11.807 8.685 12.872 1.00 66.44 85 LYS A N 1
ATOM 691 C CA . LYS A 1 85 ? -10.380 8.835 13.177 1.00 66.44 85 LYS A CA 1
ATOM 692 C C . LYS A 1 85 ? -9.550 8.718 11.913 1.00 66.44 85 LYS A C 1
ATOM 694 O O . LYS A 1 85 ? -9.842 7.897 11.045 1.00 66.44 85 LYS A O 1
ATOM 699 N N . VAL A 1 86 ? -8.489 9.518 11.873 1.00 72.00 86 VAL A N 1
ATOM 700 C CA . VAL A 1 86 ? -7.424 9.402 10.881 1.00 72.00 86 VAL A CA 1
ATOM 701 C C . VAL A 1 86 ? -6.326 8.532 11.468 1.00 72.00 86 VAL A C 1
ATOM 703 O O . VAL A 1 86 ? -5.824 8.811 12.557 1.00 72.00 86 VAL A O 1
ATOM 706 N N . ILE A 1 87 ? -5.969 7.467 10.763 1.00 74.81 87 ILE A N 1
ATOM 707 C CA . ILE A 1 87 ? -4.857 6.592 11.123 1.00 74.81 87 ILE A CA 1
ATOM 708 C C . ILE A 1 87 ? -3.911 6.575 9.938 1.00 74.81 87 ILE A C 1
ATOM 710 O O . ILE A 1 87 ? -4.272 6.079 8.874 1.00 74.81 87 ILE A O 1
ATOM 714 N N . CYS A 1 88 ? -2.712 7.112 10.135 1.00 76.44 88 CYS A N 1
ATOM 715 C CA . CYS A 1 88 ? -1.626 6.985 9.180 1.00 76.44 88 CYS A CA 1
ATOM 716 C C . CYS A 1 88 ? -0.654 5.929 9.693 1.00 76.44 88 CYS A C 1
ATOM 718 O O . CYS A 1 88 ? -0.105 6.064 10.787 1.00 76.44 88 CYS A O 1
ATOM 720 N N . SER A 1 89 ? -0.454 4.873 8.917 1.00 72.88 89 SER A N 1
ATOM 721 C CA . SER A 1 89 ? 0.606 3.901 9.156 1.00 72.88 89 SER A CA 1
ATOM 722 C C . SER A 1 89 ? 1.549 3.902 7.961 1.00 72.88 89 SER A C 1
ATOM 724 O O . SER A 1 89 ? 1.082 4.068 6.832 1.00 72.88 89 SER A O 1
ATOM 726 N N . PRO A 1 90 ? 2.862 3.735 8.176 1.00 75.44 90 PRO A N 1
ATOM 727 C CA . PRO A 1 90 ? 3.784 3.430 7.101 1.00 75.44 90 PRO A CA 1
ATOM 728 C C . PRO A 1 90 ? 3.945 1.904 6.966 1.00 75.44 90 PRO A C 1
ATOM 730 O O . PRO A 1 90 ? 4.869 1.338 7.559 1.00 75.44 90 PRO A O 1
ATOM 733 N N . PRO A 1 91 ? 3.028 1.176 6.296 1.00 77.25 91 PRO A N 1
ATOM 734 C CA . PRO A 1 91 ? 3.178 -0.260 6.148 1.00 77.25 91 PRO A CA 1
ATOM 735 C C . PRO A 1 91 ? 4.341 -0.595 5.218 1.00 77.25 91 PRO A C 1
ATOM 737 O O . PRO A 1 91 ? 4.470 -0.046 4.125 1.00 77.25 91 PRO A O 1
ATOM 740 N N . ILE A 1 92 ? 5.125 -1.594 5.603 1.00 80.75 92 ILE A N 1
ATOM 741 C CA . ILE A 1 92 ? 5.901 -2.352 4.624 1.00 80.75 92 ILE A CA 1
ATOM 742 C C . ILE A 1 92 ? 4.894 -3.178 3.824 1.00 80.75 92 ILE A C 1
ATOM 744 O O . ILE A 1 92 ? 4.044 -3.840 4.414 1.00 80.75 92 ILE A O 1
ATOM 748 N N . LYS A 1 93 ? 4.970 -3.133 2.497 1.00 85.62 93 LYS A N 1
ATOM 749 C CA . LYS A 1 93 ? 4.125 -3.919 1.599 1.00 85.62 93 LYS A CA 1
ATOM 750 C C . LYS A 1 93 ? 4.992 -4.738 0.657 1.00 85.62 93 LYS A C 1
ATOM 752 O O . LYS A 1 93 ? 6.050 -4.295 0.218 1.00 85.62 93 LYS A O 1
ATOM 757 N N . PHE A 1 94 ? 4.509 -5.912 0.291 1.00 83.31 94 PHE A N 1
ATOM 758 C CA . PHE A 1 94 ? 5.111 -6.738 -0.745 1.00 83.31 94 PHE A CA 1
ATOM 759 C C . PHE A 1 94 ? 4.129 -6.851 -1.894 1.00 83.31 94 PHE A C 1
ATOM 761 O O . PHE A 1 94 ? 3.060 -7.435 -1.729 1.00 83.31 94 PHE A O 1
ATOM 768 N N . ARG A 1 95 ? 4.475 -6.278 -3.046 1.00 82.88 95 ARG A N 1
ATOM 769 C CA . ARG A 1 95 ? 3.712 -6.511 -4.269 1.00 82.88 95 ARG A CA 1
ATOM 770 C C . ARG A 1 95 ? 4.117 -7.860 -4.841 1.00 82.88 95 ARG A C 1
ATOM 772 O O . ARG A 1 95 ? 5.308 -8.112 -5.011 1.00 82.88 95 ARG A O 1
ATOM 779 N N . ILE A 1 96 ? 3.131 -8.680 -5.162 1.00 83.50 96 ILE A N 1
ATOM 780 C CA . ILE A 1 96 ? 3.272 -9.927 -5.899 1.00 83.50 96 ILE A CA 1
ATOM 781 C C . ILE A 1 96 ? 2.575 -9.764 -7.244 1.00 83.50 96 ILE A C 1
ATOM 783 O O . ILE A 1 96 ? 1.424 -9.331 -7.294 1.00 83.50 96 ILE A O 1
ATOM 787 N N . GLY A 1 97 ? 3.262 -10.131 -8.321 1.00 78.62 97 GLY A N 1
ATOM 788 C CA . GLY A 1 97 ? 2.745 -10.043 -9.687 1.00 78.62 97 GLY A CA 1
ATOM 789 C C . GLY A 1 97 ? 3.469 -9.008 -10.542 1.00 78.62 97 GLY A C 1
ATOM 790 O O . GLY A 1 97 ? 4.296 -8.235 -10.059 1.00 78.62 97 GLY A O 1
ATOM 791 N N . GLU A 1 98 ? 3.169 -9.025 -11.838 1.00 73.81 98 GLU A N 1
ATOM 792 C CA . GLU A 1 98 ? 3.845 -8.184 -12.822 1.00 73.81 98 GLU A CA 1
ATOM 793 C C . GLU A 1 98 ? 3.444 -6.698 -12.695 1.00 73.81 98 GLU A C 1
ATOM 795 O O . GLU A 1 98 ? 2.512 -6.306 -11.977 1.00 73.81 98 GLU A O 1
ATOM 800 N N . HIS A 1 99 ? 4.178 -5.827 -13.392 1.00 68.50 99 HIS A N 1
ATOM 801 C CA . HIS A 1 99 ? 3.914 -4.384 -13.382 1.00 68.50 99 HIS A CA 1
ATOM 802 C C . HIS A 1 99 ? 2.533 -4.029 -13.958 1.00 68.50 99 HIS A C 1
ATOM 804 O O . HIS A 1 99 ? 1.934 -3.041 -13.530 1.00 68.50 99 HIS A O 1
ATOM 810 N N . LYS A 1 100 ? 2.022 -4.848 -14.883 1.00 74.75 100 LYS A N 1
ATOM 811 C CA . LYS A 1 100 ? 0.682 -4.771 -15.478 1.00 74.75 100 LYS A CA 1
ATOM 812 C C . LYS A 1 100 ? -0.040 -6.106 -15.297 1.00 74.75 100 LYS A C 1
ATOM 814 O O . LYS A 1 100 ? 0.608 -7.136 -15.152 1.00 74.75 100 LYS A O 1
ATOM 819 N N . GLY A 1 101 ? -1.366 -6.089 -15.325 1.00 81.31 101 GLY A N 1
ATOM 820 C CA . GLY A 1 101 ? -2.208 -7.256 -15.079 1.00 81.31 101 GLY A CA 1
ATOM 821 C C . GLY A 1 101 ? -2.603 -7.413 -13.610 1.00 81.31 101 GLY A C 1
ATOM 822 O O . GLY A 1 101 ? -2.677 -6.435 -12.862 1.00 81.31 101 GLY A O 1
ATOM 823 N N . LEU A 1 102 ? -2.906 -8.651 -13.215 1.00 83.56 102 LEU A N 1
ATOM 824 C CA . LEU A 1 102 ? -3.305 -9.000 -11.852 1.00 83.56 102 LEU A CA 1
ATOM 825 C C . LEU A 1 102 ? -2.102 -8.914 -10.901 1.00 83.56 102 LEU A C 1
ATOM 827 O O . LEU A 1 102 ? -1.032 -9.448 -11.193 1.00 83.56 102 LEU A O 1
ATOM 831 N N . PHE A 1 103 ? -2.295 -8.293 -9.743 1.00 83.62 103 PHE A N 1
ATOM 832 C CA . PHE A 1 103 ? -1.294 -8.230 -8.681 1.00 83.62 103 PHE A CA 1
ATOM 833 C C . PHE A 1 103 ? -1.950 -8.348 -7.301 1.00 83.62 103 PHE A C 1
ATOM 835 O O . PHE A 1 103 ? -3.161 -8.179 -7.152 1.00 83.62 103 PHE A O 1
ATOM 842 N N . ALA A 1 104 ? -1.140 -8.609 -6.278 1.00 83.69 104 ALA A N 1
ATOM 843 C CA . ALA A 1 104 ? -1.564 -8.570 -4.885 1.00 83.69 104 ALA A CA 1
ATOM 844 C C . ALA A 1 104 ? -0.537 -7.839 -4.011 1.00 83.69 104 ALA A C 1
ATOM 846 O O . ALA A 1 104 ? 0.660 -8.064 -4.150 1.00 83.69 104 ALA A O 1
ATOM 847 N N . TYR A 1 105 ? -0.983 -6.991 -3.087 1.00 80.88 105 TYR A N 1
ATOM 848 C CA . TYR A 1 105 ? -0.155 -6.460 -2.007 1.00 80.88 105 TYR A CA 1
ATOM 849 C C . TYR A 1 105 ? -0.358 -7.279 -0.738 1.00 80.88 105 TYR A C 1
ATOM 851 O O . TYR A 1 105 ? -1.480 -7.415 -0.260 1.00 80.88 105 TYR A O 1
ATOM 859 N N . ILE A 1 106 ? 0.734 -7.764 -0.154 1.00 81.75 106 ILE A N 1
ATOM 860 C CA . ILE A 1 106 ? 0.754 -8.375 1.174 1.00 81.75 106 ILE A CA 1
ATOM 861 C C . ILE A 1 106 ? 1.326 -7.367 2.164 1.00 81.75 106 ILE A C 1
ATOM 863 O O . ILE A 1 106 ? 2.434 -6.864 1.980 1.00 81.75 106 ILE A O 1
ATOM 867 N N . THR A 1 107 ? 0.579 -7.091 3.229 1.00 80.25 107 THR A N 1
ATOM 868 C CA . THR A 1 107 ? 0.945 -6.103 4.246 1.00 80.25 107 THR A CA 1
ATOM 869 C C . THR A 1 107 ? 0.863 -6.718 5.642 1.00 80.25 107 THR A C 1
ATOM 871 O O . THR A 1 107 ? -0.237 -7.067 6.075 1.00 80.25 107 THR A O 1
ATOM 874 N N . PRO A 1 108 ? 1.968 -6.839 6.398 1.00 71.88 108 PRO A N 1
ATOM 875 C CA . PRO A 1 108 ? 1.889 -7.089 7.830 1.00 71.88 108 PRO A CA 1
ATOM 876 C C . PRO A 1 108 ? 1.252 -5.881 8.525 1.00 71.88 108 PRO A C 1
ATOM 878 O O . PRO A 1 108 ? 1.784 -4.770 8.487 1.00 71.88 108 PRO A O 1
ATOM 881 N N . VAL A 1 109 ? 0.106 -6.083 9.172 1.00 70.19 109 VAL A N 1
ATOM 882 C CA . VAL A 1 109 ? -0.565 -5.026 9.930 1.00 70.19 109 VAL A CA 1
ATOM 883 C C . VAL A 1 109 ? -0.185 -5.182 11.403 1.00 70.19 109 VAL A C 1
ATOM 885 O O . VAL A 1 109 ? -0.458 -6.231 11.985 1.00 70.19 109 VAL A O 1
ATOM 888 N N . PRO A 1 110 ? 0.435 -4.178 12.052 1.00 63.97 110 PRO A N 1
ATOM 889 C CA . PRO A 1 110 ? 0.744 -4.264 13.476 1.00 63.97 110 PRO A CA 1
ATOM 890 C C . PRO A 1 110 ? -0.547 -4.346 14.287 1.00 63.97 110 PRO A C 1
ATOM 892 O O . PRO A 1 110 ? -1.564 -3.779 13.891 1.00 63.97 110 PRO A O 1
ATOM 895 N N . LYS A 1 111 ? -0.523 -5.021 15.440 1.00 64.62 111 LYS A N 1
ATOM 896 C CA . LYS A 1 111 ? -1.678 -5.076 16.344 1.00 64.62 111 LYS A CA 1
ATOM 897 C C . LYS A 1 111 ? -1.836 -3.745 17.075 1.00 64.62 111 LYS A C 1
ATOM 899 O O . LYS A 1 111 ? -1.027 -3.415 17.938 1.00 64.62 111 LYS A O 1
ATOM 904 N N . ILE A 1 112 ? -2.905 -3.014 16.782 1.00 62.41 112 ILE A N 1
ATOM 905 C CA . ILE A 1 112 ? -3.253 -1.754 17.437 1.00 62.41 112 ILE A CA 1
ATOM 906 C C . ILE A 1 112 ? -4.590 -1.956 18.147 1.00 62.41 112 ILE A C 1
ATOM 908 O O . ILE A 1 112 ? -5.600 -2.297 17.531 1.00 62.41 112 ILE A O 1
ATOM 912 N N . LYS A 1 113 ? -4.602 -1.766 19.472 1.00 59.16 113 LYS A N 1
ATOM 913 C CA . LYS A 1 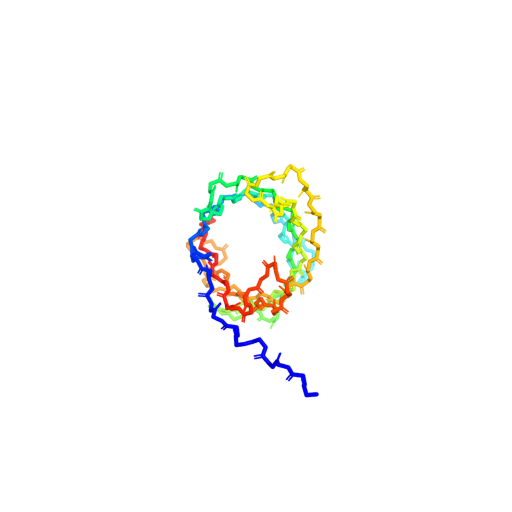113 ? -5.761 -2.047 20.332 1.00 59.16 113 LYS A CA 1
ATOM 914 C C . LYS A 1 113 ? -7.028 -1.351 19.812 1.00 59.16 113 LYS A C 1
ATOM 916 O O . LYS A 1 113 ? -7.112 -0.127 19.831 1.00 59.16 113 LYS A O 1
ATOM 921 N N . GLY A 1 114 ? -8.018 -2.151 19.410 1.00 58.00 114 GLY A N 1
ATOM 922 C CA . GLY A 1 114 ? -9.322 -1.675 18.931 1.00 58.00 114 GLY A CA 1
ATOM 923 C C . GLY A 1 114 ? -9.335 -1.141 17.496 1.00 58.00 114 GLY A C 1
ATOM 924 O O . GLY A 1 114 ? -10.330 -0.547 17.103 1.00 58.00 114 GLY A O 1
ATOM 925 N N . LEU A 1 115 ? -8.248 -1.313 16.737 1.00 56.81 115 LEU A N 1
ATOM 926 C CA . LEU A 1 115 ? -8.125 -0.822 15.361 1.00 56.81 115 LEU A CA 1
ATOM 927 C C . LEU A 1 115 ? -7.698 -1.917 14.385 1.00 56.81 115 LEU A C 1
ATOM 929 O O . LEU A 1 115 ? -8.232 -1.989 13.282 1.00 56.81 115 LEU A O 1
ATOM 933 N N . THR A 1 116 ? -6.745 -2.758 14.786 1.00 61.19 116 THR A N 1
ATOM 934 C CA . THR A 1 116 ? -6.209 -3.841 13.959 1.00 61.19 116 THR A CA 1
ATOM 935 C C . THR A 1 116 ? -5.886 -5.047 14.840 1.00 61.19 116 THR A C 1
ATOM 937 O O . THR A 1 116 ? -5.385 -4.929 15.963 1.00 61.19 116 THR A O 1
ATOM 940 N N . ASN A 1 117 ? -6.164 -6.244 14.336 1.00 63.38 117 ASN A N 1
ATOM 941 C CA . ASN A 1 117 ? -5.959 -7.500 15.060 1.00 63.38 117 ASN A CA 1
ATOM 942 C C . ASN A 1 117 ? -4.515 -8.032 14.997 1.00 63.38 117 ASN A C 1
ATOM 944 O O . ASN A 1 117 ? -4.199 -8.985 15.710 1.00 63.38 117 ASN A O 1
ATOM 948 N N . GLY A 1 118 ? -3.626 -7.385 14.236 1.00 59.41 118 GLY A N 1
ATOM 949 C CA . GLY A 1 118 ? -2.235 -7.818 14.085 1.00 59.41 118 GLY A CA 1
ATOM 950 C C . GLY A 1 118 ? -2.015 -8.866 12.994 1.00 59.41 118 GLY A C 1
ATOM 951 O O . GLY A 1 118 ? -1.047 -9.615 13.080 1.00 59.41 118 GLY A O 1
ATOM 952 N N . LEU A 1 119 ? -2.944 -8.988 12.041 1.00 71.12 119 LEU A N 1
ATOM 953 C CA . LEU A 1 119 ? -2.880 -9.977 10.967 1.00 71.12 119 LEU A CA 1
ATOM 954 C C . LEU A 1 119 ? -2.218 -9.432 9.695 1.00 71.12 119 LEU A C 1
ATOM 956 O O . LEU A 1 119 ? -1.936 -8.244 9.550 1.00 71.12 119 LEU A O 1
ATOM 960 N N . ILE A 1 120 ? -1.983 -10.342 8.755 1.00 69.25 120 ILE A N 1
ATOM 961 C CA . ILE A 1 120 ? -1.583 -10.016 7.390 1.00 69.25 120 ILE A CA 1
ATOM 962 C C . ILE A 1 120 ? -2.827 -9.557 6.621 1.00 69.25 120 ILE A C 1
ATOM 964 O O . ILE A 1 120 ? -3.847 -10.242 6.630 1.00 69.25 120 ILE A O 1
ATOM 968 N N . SER A 1 121 ? -2.730 -8.410 5.953 1.00 73.75 121 SER A N 1
ATOM 969 C CA . SER A 1 121 ? -3.709 -7.945 4.970 1.00 73.75 121 SER A CA 1
ATOM 970 C C . SER A 1 121 ? -3.240 -8.311 3.565 1.00 73.75 121 SER A C 1
ATOM 972 O O . SER A 1 121 ? -2.052 -8.175 3.258 1.00 73.75 121 SER A O 1
ATOM 974 N N . MET A 1 122 ? -4.171 -8.750 2.719 1.00 76.25 122 MET A N 1
ATOM 975 C CA . MET A 1 122 ? -3.938 -8.980 1.296 1.00 76.25 122 MET A CA 1
ATOM 976 C C . MET A 1 122 ? -4.900 -8.118 0.478 1.00 76.25 122 MET A C 1
ATOM 978 O O . MET A 1 122 ? -6.114 -8.230 0.627 1.00 76.25 122 MET A O 1
ATOM 982 N N . GLU A 1 123 ? -4.355 -7.280 -0.397 1.00 75.19 123 GLU A N 1
ATOM 983 C CA . GLU A 1 123 ? -5.117 -6.437 -1.322 1.00 75.19 123 GLU A CA 1
ATOM 984 C C . GLU A 1 123 ? -4.877 -6.946 -2.745 1.00 75.19 123 GLU A C 1
ATOM 986 O O . GLU A 1 123 ? -3.747 -6.907 -3.222 1.00 75.19 123 GLU A O 1
ATOM 991 N N . VAL A 1 124 ? -5.913 -7.435 -3.426 1.00 78.56 124 VAL A N 1
ATOM 992 C CA . VAL A 1 124 ? -5.813 -7.883 -4.826 1.00 78.56 124 VAL A CA 1
ATOM 993 C C . VAL A 1 124 ? -6.244 -6.745 -5.744 1.00 78.56 124 VAL A C 1
ATOM 995 O O . VAL A 1 124 ? -7.251 -6.087 -5.487 1.00 78.56 124 VAL A O 1
ATOM 998 N N . GLY A 1 125 ? -5.490 -6.514 -6.815 1.00 76.69 125 GLY A N 1
ATOM 999 C CA . GLY A 1 125 ? -5.756 -5.454 -7.777 1.00 76.69 125 GLY A CA 1
ATOM 1000 C C . GLY A 1 125 ? -5.453 -5.864 -9.212 1.00 76.69 125 GLY A C 1
ATOM 1001 O O . GLY A 1 125 ? -4.861 -6.910 -9.483 1.00 76.69 125 GLY A O 1
ATOM 1002 N N . TYR A 1 126 ? -5.875 -5.014 -10.144 1.00 78.56 126 TYR A N 1
ATOM 1003 C CA . TYR A 1 126 ? -5.586 -5.153 -11.566 1.00 78.56 126 TYR A CA 1
ATOM 1004 C C . TYR A 1 126 ? -5.096 -3.821 -12.131 1.00 78.56 126 TYR A C 1
ATOM 1006 O O . TYR A 1 126 ? -5.626 -2.765 -11.782 1.00 78.56 126 TYR A O 1
ATOM 1014 N N . LYS A 1 127 ? -4.083 -3.869 -13.000 1.00 76.62 127 LYS A N 1
ATOM 1015 C CA . LYS A 1 127 ? -3.466 -2.689 -13.617 1.00 76.62 127 LYS A CA 1
ATOM 1016 C C . LYS A 1 127 ? -3.425 -2.823 -15.137 1.00 76.62 127 LYS A C 1
ATOM 1018 O O . LYS A 1 127 ? -3.004 -3.861 -15.640 1.00 76.62 127 LYS A O 1
ATOM 1023 N N . PHE A 1 128 ? -3.853 -1.781 -15.849 1.00 77.00 128 PHE A N 1
ATOM 1024 C CA . PHE A 1 128 ? -3.857 -1.721 -17.318 1.00 77.00 128 PHE A CA 1
ATOM 1025 C C . PHE A 1 128 ? -2.485 -1.312 -17.895 1.00 77.00 128 PHE A C 1
ATOM 1027 O O . PHE A 1 128 ? -1.744 -0.538 -17.252 1.00 77.00 128 PHE A O 1
#

Secondary structure (DSSP, 8-state):
------------TT--EEEEEEEEEEETTEEEEEEEEEEE-TT--EEEEEEEEEEEGGG-BTTEEEEEEEEEEEEEEETTEEEEEEEEE--EEEEES-SSEEEEEEEEPPEETTTEESPEEEEEEEE-

Radius of gyration: 16.54 Å; chains: 1; bounding box: 40×23×59 Å

Sequence (128 aa):
MVKHAKPTPKTNEGNMNFLSYAKDYKHNDWNFENGIGTYKDSYHQQSFMLFSNISHDKTNTRYLQPTLGLNCTYKGTSHNNDKMKVICSPPIKFRIGEHKGLFAYITPVPKIKGLTNGLISMEVGYKF